Protein AF-A0A0C3JPT9-F1 (afdb_monomer_lite)

Foldseek 3Di:
DDDDDDDDDDDDDDDDDDDDDDDDDPPPDPDPDDDDLAPCLVCVVVDDPVVLVVLVVVLVVVVVDDPVPDDPSSVVSVCCNVPNCDDVNPDPQDPPNVVVVVVVVVVVVVVVVVVVVVVVVPDDDDDPCPDQVNLVVVLVVCLVVCPPQPPASVDDPDPDCHSNDDD

InterPro domains:
  IPR004203 Cytochrome c oxidase subunit IV family [PF02936] (39-164)
  IPR004203 Cytochrome c oxidase subunit IV family [PTHR10707] (8-160)
  IPR004203 Cytochrome c oxidase subunit IV family [cd00922] (25-158)
  IPR036639 Cytochrome c oxidase subunit IV superfamily [G3DSA:1.10.442.10] (37-163)
  IPR036639 Cytochrome c oxidase subunit IV superfamily [SSF81406] (44-163)

Organism: NCBI:txid870435

pLDDT: mean 86.48, std 14.89, range [42.31, 98.81]

Sequence (167 aa):
MQAIRLARSRVALRRLTTAAHAPVSPTAAPAQSVIPLSNMEAQWEQMSKSDQALVHRQLEELQKKDWKQLSIDEKKAAYYVAFGPHGPRAPVSPPGQGLKIFFATSGLIGVAAMTYFAIRSFAPPPPKTLNREWEEASNERAREAKLNPITGISSEGYSGKGFVTNK

Secondary structure (DSSP, 8-state):
-----PPPPPPP-PPPP-PPPP-----PPP---PPP-TTHHHHGGGS-HHHHHHHHHHHHHHHTS-TTSS-HHHHHHHHHHHHSS-GGG--SS-TTHHHHHHHHHHHHHHHHHHHHHHHHHTSPPPPTTSSHHHHHHHHHHHHHTT-STTTSTTSTT--S-TT----

Structure (mmCIF, N/CA/C/O backbone):
data_AF-A0A0C3JPT9-F1
#
_entry.id   AF-A0A0C3JPT9-F1
#
loop_
_atom_site.group_PDB
_atom_site.id
_atom_site.type_symbol
_atom_site.label_atom_id
_atom_site.label_alt_id
_atom_site.label_comp_id
_atom_site.label_asym_id
_atom_site.label_entity_id
_atom_site.label_seq_id
_atom_site.pdbx_PDB_ins_code
_atom_site.Cartn_x
_atom_site.Cartn_y
_atom_site.Cartn_z
_atom_site.occupancy
_atom_site.B_iso_or_equiv
_atom_site.auth_seq_id
_atom_site.auth_comp_id
_atom_site.auth_asym_id
_atom_site.auth_atom_id
_atom_site.pdbx_PDB_model_num
ATOM 1 N N . MET A 1 1 ? -41.397 -86.217 2.537 1.00 44.84 1 MET A N 1
ATOM 2 C CA . MET A 1 1 ? -42.108 -86.107 3.831 1.00 44.84 1 MET A CA 1
ATOM 3 C C . MET A 1 1 ? -41.325 -85.148 4.723 1.00 44.84 1 MET A C 1
ATOM 5 O O . MET A 1 1 ? -40.372 -85.570 5.359 1.00 44.84 1 MET A O 1
ATOM 9 N N . GLN A 1 2 ? -41.643 -83.852 4.706 1.00 42.31 2 GLN A N 1
ATOM 10 C CA . GLN A 1 2 ? -41.031 -82.860 5.601 1.00 42.31 2 GLN A CA 1
ATOM 11 C C . GLN A 1 2 ? -42.160 -82.080 6.280 1.00 42.31 2 GLN A C 1
ATOM 13 O O . GLN A 1 2 ? -43.018 -81.512 5.609 1.00 42.31 2 GLN A O 1
ATOM 18 N N . ALA A 1 3 ? -42.205 -82.155 7.609 1.00 47.78 3 ALA A N 1
ATOM 19 C CA . ALA A 1 3 ? -43.267 -81.601 8.437 1.00 47.78 3 ALA A CA 1
ATOM 20 C C . ALA A 1 3 ? -43.029 -80.108 8.715 1.00 47.78 3 ALA A C 1
ATOM 22 O O . ALA A 1 3 ? -41.955 -79.714 9.169 1.00 47.78 3 ALA A O 1
ATOM 23 N N . ILE A 1 4 ? -44.053 -79.288 8.482 1.00 54.19 4 ILE A N 1
ATOM 24 C CA . ILE A 1 4 ? -44.070 -77.856 8.797 1.00 54.19 4 ILE A CA 1
ATOM 25 C C . ILE A 1 4 ? -44.342 -77.697 10.301 1.00 54.19 4 ILE A C 1
ATOM 27 O O . ILE A 1 4 ? -45.427 -78.020 10.784 1.00 54.19 4 ILE A O 1
ATOM 31 N N . ARG A 1 5 ? -43.357 -77.199 11.060 1.00 56.97 5 ARG A N 1
ATOM 32 C CA . ARG A 1 5 ? -43.531 -76.772 12.460 1.00 56.97 5 ARG A CA 1
ATOM 33 C C . ARG A 1 5 ? -44.048 -75.329 12.494 1.00 56.97 5 ARG A C 1
ATOM 35 O O . ARG A 1 5 ? -43.323 -74.404 12.149 1.00 56.97 5 ARG A O 1
ATOM 42 N N . LEU A 1 6 ? -45.281 -75.140 12.964 1.00 56.03 6 LEU A N 1
ATOM 43 C CA . LEU A 1 6 ? -45.836 -73.836 13.341 1.00 56.03 6 LEU A CA 1
ATOM 44 C C . LEU A 1 6 ? -45.200 -73.349 14.652 1.00 56.03 6 LEU A C 1
ATOM 46 O O . LEU A 1 6 ? -45.370 -73.977 15.698 1.00 56.03 6 LEU A O 1
ATOM 50 N N . ALA A 1 7 ? -44.505 -72.212 14.618 1.00 57.12 7 ALA A N 1
ATOM 51 C CA . ALA A 1 7 ? -44.063 -71.506 15.817 1.00 57.12 7 ALA A CA 1
ATOM 52 C C . ALA A 1 7 ? -45.094 -70.425 16.192 1.00 57.12 7 ALA A C 1
ATOM 54 O O . ALA A 1 7 ? -45.335 -69.488 15.436 1.00 57.12 7 ALA A O 1
ATOM 55 N N . ARG A 1 8 ? -45.723 -70.565 17.366 1.00 59.50 8 ARG A N 1
ATOM 56 C CA . ARG A 1 8 ? -46.609 -69.554 17.969 1.00 59.50 8 ARG A CA 1
ATOM 57 C C . ARG A 1 8 ? -45.781 -68.378 18.502 1.00 59.50 8 ARG A C 1
ATOM 59 O O . ARG A 1 8 ? -44.951 -68.576 19.389 1.00 59.50 8 ARG A O 1
ATOM 66 N N . SER A 1 9 ? -46.064 -67.160 18.040 1.00 52.34 9 SER A N 1
ATOM 67 C CA . SER A 1 9 ? -45.547 -65.925 18.648 1.00 52.34 9 SER A CA 1
ATOM 68 C C . SER A 1 9 ? -46.128 -65.722 20.048 1.00 52.34 9 SER A C 1
ATOM 70 O O . SER A 1 9 ? -47.345 -65.709 20.231 1.00 52.34 9 SER A O 1
ATOM 72 N N . ARG A 1 10 ? -45.256 -65.542 21.046 1.00 61.47 10 ARG A N 1
ATOM 73 C CA . ARG A 1 10 ? -45.642 -65.101 22.393 1.00 61.47 10 ARG A CA 1
ATOM 74 C C . ARG A 1 10 ? -45.715 -63.574 22.409 1.00 61.47 10 ARG A C 1
ATOM 76 O O . ARG A 1 10 ? -44.724 -62.908 22.129 1.00 61.47 10 ARG A O 1
ATOM 83 N N . VAL A 1 11 ? -46.880 -63.029 22.745 1.00 60.12 11 VAL A N 1
ATOM 84 C CA . VAL A 1 11 ? -47.077 -61.590 22.965 1.00 60.12 11 VAL A CA 1
ATOM 85 C C . VAL A 1 11 ? -46.532 -61.227 24.348 1.00 60.12 11 VAL A C 1
ATOM 87 O O . VAL A 1 11 ? -46.952 -61.801 25.351 1.00 60.12 11 VAL A O 1
ATOM 90 N N . ALA A 1 12 ? -45.590 -60.287 24.404 1.00 64.12 12 ALA A N 1
ATOM 91 C CA . ALA A 1 12 ? -45.074 -59.733 25.651 1.00 64.12 12 ALA A CA 1
ATOM 92 C C . ALA A 1 12 ? -45.940 -58.540 26.092 1.00 64.12 12 ALA A C 1
ATOM 94 O O . ALA A 1 12 ? -46.020 -57.532 25.391 1.00 64.12 12 ALA A O 1
ATOM 95 N N . LEU A 1 13 ? -46.578 -58.641 27.261 1.00 60.09 13 LEU A N 1
ATOM 96 C CA . LEU A 1 13 ? -47.273 -57.523 27.904 1.00 60.09 13 LEU A CA 1
ATOM 97 C C . LEU A 1 13 ? -46.249 -56.528 28.476 1.00 60.09 13 LEU A C 1
ATOM 99 O O . LEU A 1 13 ? -45.504 -56.857 29.398 1.00 60.09 13 LEU A O 1
ATOM 103 N N . ARG A 1 14 ? -46.221 -55.299 27.947 1.00 59.91 14 ARG A N 1
ATOM 104 C CA . ARG A 1 14 ? -45.464 -54.176 28.526 1.00 59.91 14 ARG A CA 1
ATOM 105 C C . ARG A 1 14 ? -46.249 -53.582 29.701 1.00 59.91 14 ARG A C 1
ATOM 107 O O . ARG A 1 14 ? -47.354 -53.083 29.514 1.00 59.91 14 ARG A O 1
ATOM 114 N N . ARG A 1 15 ? -45.669 -53.616 30.904 1.00 59.72 15 ARG A N 1
ATOM 115 C CA . ARG A 1 15 ? -46.135 -52.848 32.072 1.00 59.72 15 ARG A CA 1
ATOM 116 C C . ARG A 1 15 ? -45.705 -51.387 31.919 1.00 59.72 15 ARG A C 1
ATOM 118 O O . ARG A 1 15 ? -44.522 -51.122 31.731 1.00 59.72 15 ARG A O 1
ATOM 125 N N . LEU A 1 16 ? -46.654 -50.460 32.026 1.00 59.06 16 LEU A N 1
ATOM 126 C CA . LEU A 1 16 ? -46.392 -49.027 32.161 1.00 59.06 16 LEU A CA 1
ATOM 127 C C . LEU A 1 16 ? -46.142 -48.703 33.638 1.00 59.06 16 LEU A C 1
ATOM 129 O O . LEU A 1 16 ? -47.021 -48.895 34.473 1.00 59.06 16 LEU A O 1
ATOM 133 N N . THR A 1 17 ? -44.945 -48.219 33.957 1.00 61.84 17 THR A N 1
ATOM 134 C CA . THR A 1 17 ? -44.611 -47.626 35.256 1.00 61.84 17 THR A CA 1
ATOM 135 C C . THR A 1 17 ? -44.704 -46.107 35.144 1.00 61.84 17 THR A C 1
ATOM 137 O O . THR A 1 17 ? -43.945 -45.495 34.396 1.00 61.84 17 THR A O 1
ATOM 140 N N . THR A 1 18 ? -45.623 -45.490 35.882 1.00 59.59 18 THR A N 1
ATOM 141 C CA . THR A 1 18 ? -45.688 -44.036 36.074 1.00 59.59 18 THR A CA 1
ATOM 142 C C . THR A 1 18 ? -44.558 -43.594 37.005 1.00 59.59 18 THR A C 1
ATOM 144 O O . THR A 1 18 ? -44.582 -43.906 38.194 1.00 59.59 18 THR A O 1
ATOM 147 N N . ALA A 1 19 ? -43.558 -42.892 36.469 1.00 57.62 19 ALA A N 1
ATOM 148 C CA . ALA A 1 19 ? -42.503 -42.261 37.259 1.00 57.62 19 ALA A CA 1
ATOM 149 C C . ALA A 1 19 ? -43.022 -40.946 37.868 1.00 57.62 19 ALA A C 1
ATOM 151 O O . ALA A 1 19 ? -43.455 -40.045 37.147 1.00 57.62 19 ALA A O 1
ATOM 152 N N . ALA A 1 20 ? -42.992 -40.841 39.197 1.00 60.44 20 ALA A N 1
ATOM 153 C CA . ALA A 1 20 ? -43.289 -39.606 39.915 1.00 60.44 20 ALA A CA 1
ATOM 154 C C . ALA A 1 20 ? -42.187 -38.564 39.646 1.00 60.44 20 ALA A C 1
ATOM 156 O O . ALA A 1 20 ? -41.000 -38.867 39.769 1.00 60.44 20 ALA A O 1
ATOM 157 N N . HIS A 1 21 ? -42.577 -37.343 39.270 1.00 58.84 21 HIS A N 1
ATOM 158 C CA . HIS A 1 21 ? -41.655 -36.216 39.116 1.00 58.84 21 HIS A CA 1
ATOM 159 C C . HIS A 1 21 ? -41.172 -35.754 40.496 1.00 58.84 21 HIS A C 1
ATOM 161 O O . HIS A 1 21 ? -41.976 -35.350 41.335 1.00 58.84 21 HIS A O 1
ATOM 167 N N . ALA A 1 22 ? -39.860 -35.804 40.725 1.00 63.09 22 ALA A N 1
ATOM 168 C CA . ALA A 1 22 ? -39.238 -35.171 41.882 1.00 63.09 22 ALA A CA 1
ATOM 169 C C . ALA A 1 22 ? -39.299 -33.635 41.734 1.00 63.09 22 ALA A C 1
ATOM 171 O O . ALA A 1 22 ? -39.103 -33.133 40.622 1.00 63.09 22 ALA A O 1
ATOM 172 N N . PRO A 1 23 ? -39.553 -32.873 42.813 1.00 57.62 23 PRO A N 1
ATOM 173 C CA . PRO A 1 23 ? -39.514 -31.419 42.760 1.00 57.62 23 PRO A CA 1
ATOM 174 C C . PRO A 1 23 ? -38.078 -30.958 42.481 1.00 57.62 23 PRO A C 1
ATOM 176 O O . PRO A 1 23 ? -37.167 -31.183 43.275 1.00 57.62 23 PRO A O 1
ATOM 179 N N . VAL A 1 24 ? -37.877 -30.320 41.330 1.00 60.84 24 VAL A N 1
ATOM 180 C CA . VAL A 1 24 ? -36.640 -29.608 41.008 1.00 60.84 24 VAL A CA 1
ATOM 181 C C . VAL A 1 24 ? -36.569 -28.345 41.863 1.00 60.84 24 VAL A C 1
ATOM 183 O O . VAL A 1 24 ? -37.368 -27.424 41.701 1.00 60.84 24 VAL A O 1
ATOM 186 N N . SER A 1 25 ? -35.622 -28.302 42.800 1.00 59.84 25 SER A N 1
ATOM 187 C CA . SER A 1 25 ? -35.277 -27.075 43.520 1.00 59.84 25 SER A CA 1
ATOM 188 C C . SER A 1 25 ? -34.882 -25.987 42.513 1.00 59.84 25 SER A C 1
ATOM 190 O O . SER A 1 25 ? -34.079 -26.277 41.620 1.00 59.84 25 SER A O 1
ATOM 192 N N . PRO A 1 26 ? -35.382 -24.740 42.627 1.00 58.47 26 PRO A N 1
ATOM 193 C CA . PRO A 1 26 ? -34.906 -23.652 41.788 1.00 58.47 26 PRO A CA 1
ATOM 194 C C . PRO A 1 26 ? -33.432 -23.425 42.116 1.00 58.47 26 PRO A C 1
ATOM 196 O O . PRO A 1 26 ? -33.081 -22.971 43.205 1.00 58.47 26 PRO A O 1
ATOM 199 N N . THR A 1 27 ? -32.548 -23.790 41.192 1.00 53.12 27 THR A N 1
ATOM 200 C CA . THR A 1 27 ? -31.144 -23.403 41.277 1.00 53.12 27 THR A CA 1
ATOM 201 C C . THR A 1 27 ? -31.125 -21.881 41.201 1.00 53.12 27 THR A C 1
ATOM 203 O O . THR A 1 27 ? -31.520 -21.311 40.183 1.00 53.12 27 THR A O 1
ATOM 206 N N . ALA A 1 28 ? -30.758 -21.218 42.299 1.00 56.94 28 ALA A N 1
ATOM 207 C CA . ALA A 1 28 ? -30.571 -19.776 42.312 1.00 56.94 28 ALA A CA 1
ATOM 208 C C . ALA A 1 28 ? -29.620 -19.418 41.164 1.00 56.94 28 ALA A C 1
ATOM 210 O O . ALA A 1 28 ? -28.516 -19.963 41.083 1.00 56.94 28 ALA A O 1
ATOM 211 N N . ALA A 1 29 ? -30.075 -18.563 40.245 1.00 56.38 29 ALA A N 1
ATOM 212 C CA . ALA A 1 29 ? -29.221 -18.062 39.181 1.00 56.38 29 ALA A CA 1
ATOM 213 C C . ALA A 1 29 ? -27.959 -17.466 39.827 1.00 56.38 29 ALA A C 1
ATOM 215 O O . ALA A 1 29 ? -28.091 -16.744 40.824 1.00 56.38 29 ALA A O 1
ATOM 216 N N . PRO A 1 30 ? -26.750 -17.765 39.317 1.00 55.09 30 PRO A N 1
ATOM 217 C CA . PRO A 1 30 ? -25.547 -17.131 39.833 1.00 55.09 30 PRO A CA 1
ATOM 218 C C . PRO A 1 30 ? -25.752 -15.617 39.756 1.00 55.09 30 PRO A C 1
ATOM 220 O O . PRO A 1 30 ? -26.221 -15.107 38.735 1.00 55.09 30 PRO A O 1
ATOM 223 N N . ALA A 1 31 ? -25.467 -14.915 40.856 1.00 57.28 31 ALA A N 1
ATOM 224 C CA . ALA A 1 31 ? -25.537 -13.462 40.906 1.00 57.28 31 ALA A CA 1
ATOM 225 C C . ALA A 1 31 ? -24.749 -12.912 39.710 1.00 57.28 31 ALA A C 1
ATOM 227 O O . ALA A 1 31 ? -23.553 -13.178 39.592 1.00 57.28 31 ALA A O 1
ATOM 228 N N . GLN A 1 32 ? -25.435 -12.231 38.785 1.00 58.53 32 GLN A N 1
ATOM 229 C CA . GLN A 1 32 ? -24.797 -11.671 37.598 1.00 58.53 32 GLN A CA 1
ATOM 230 C C . GLN A 1 32 ? -23.722 -10.702 38.083 1.00 58.53 32 GLN A C 1
ATOM 232 O O . GLN A 1 32 ? -24.031 -9.693 38.717 1.00 58.53 32 GLN A O 1
ATOM 237 N N . SER A 1 33 ? -22.456 -11.049 37.857 1.00 66.44 33 SER A N 1
ATOM 238 C CA . SER A 1 33 ? -21.341 -10.186 38.220 1.00 66.44 33 SER A CA 1
ATOM 239 C C . SER A 1 33 ? -21.459 -8.915 37.391 1.00 66.44 33 SER A C 1
ATOM 241 O O . SER A 1 33 ? -21.352 -8.967 36.167 1.00 66.44 33 SER A O 1
ATOM 243 N N . VAL A 1 34 ? -21.732 -7.795 38.059 1.00 79.56 34 VAL A N 1
ATOM 244 C CA . VAL A 1 34 ? -21.824 -6.471 37.438 1.00 79.56 34 VAL A CA 1
ATOM 245 C C . VAL A 1 34 ? -20.510 -6.196 36.714 1.00 79.56 34 VAL A C 1
ATOM 247 O O . VAL A 1 34 ? -19.448 -6.188 37.339 1.00 79.56 34 VAL A O 1
ATOM 250 N N . ILE A 1 35 ? -20.578 -6.000 35.397 1.00 86.06 35 ILE A N 1
ATOM 251 C CA . ILE A 1 35 ? -19.393 -5.705 34.594 1.00 86.06 35 ILE A CA 1
ATOM 252 C C . ILE A 1 35 ? -19.080 -4.217 34.787 1.00 86.06 35 ILE A C 1
ATOM 254 O O . ILE A 1 35 ? -19.988 -3.382 34.674 1.00 86.06 35 ILE A O 1
ATOM 258 N N . PRO A 1 36 ? -17.828 -3.854 35.115 1.00 88.94 36 PRO A N 1
ATOM 259 C CA . PRO A 1 36 ? -17.450 -2.455 35.239 1.00 88.94 36 PRO A CA 1
ATOM 260 C C . PRO A 1 36 ? -17.621 -1.751 33.888 1.00 88.94 36 PRO A C 1
ATOM 262 O O . PRO A 1 36 ? -17.098 -2.205 32.879 1.00 88.94 36 PRO A O 1
ATOM 265 N N . LEU A 1 37 ? -18.350 -0.631 33.878 1.00 89.81 37 LEU A N 1
ATOM 266 C CA . LEU A 1 37 ? -18.630 0.154 32.666 1.00 89.81 37 LEU A CA 1
ATOM 267 C C . LEU A 1 37 ? -17.560 1.221 32.378 1.00 89.81 37 LEU A C 1
ATOM 269 O O . LEU A 1 37 ? -17.739 2.080 31.514 1.00 89.81 37 LEU A O 1
ATOM 273 N N . SER A 1 38 ? -16.441 1.188 33.101 1.00 90.75 38 SER A N 1
ATOM 274 C CA . SER A 1 38 ? -15.307 2.067 32.847 1.00 90.75 38 SER A CA 1
ATOM 275 C C . SER A 1 38 ? -14.524 1.577 31.628 1.00 90.75 38 SER A C 1
ATOM 277 O O . SER A 1 38 ? -14.216 0.397 31.497 1.00 90.75 38 SER A O 1
ATOM 279 N N . ASN A 1 39 ? -14.171 2.498 30.728 1.00 90.62 39 ASN A N 1
ATOM 280 C CA . ASN A 1 39 ? -13.365 2.199 29.538 1.00 90.62 39 ASN A CA 1
ATOM 281 C C . ASN A 1 39 ? -13.960 1.117 28.602 1.00 90.62 39 ASN A C 1
ATOM 283 O O . ASN A 1 39 ? -13.226 0.352 27.969 1.00 90.62 39 ASN A O 1
ATOM 287 N N . MET A 1 40 ? -15.292 1.073 28.484 1.00 92.62 40 MET A N 1
ATOM 288 C CA . MET A 1 40 ? -15.995 0.101 27.635 1.00 92.62 40 MET A CA 1
ATOM 289 C C . MET A 1 40 ? -15.526 0.096 26.179 1.00 92.62 40 MET A C 1
ATOM 291 O O . MET A 1 40 ? -15.548 -0.953 25.548 1.00 92.62 40 MET A O 1
ATOM 295 N N . GLU A 1 41 ? -15.067 1.231 25.651 1.00 90.50 41 GLU A N 1
ATOM 296 C CA . GLU A 1 41 ? -14.612 1.348 24.260 1.00 90.50 41 GLU A CA 1
ATOM 297 C C . GLU A 1 41 ? -13.434 0.415 23.945 1.00 90.50 41 GLU A C 1
ATOM 299 O O . GLU A 1 41 ? -13.383 -0.179 22.873 1.00 90.50 41 GLU A O 1
ATOM 304 N N . ALA A 1 42 ? -12.508 0.248 24.894 1.00 89.75 42 ALA A N 1
ATOM 305 C CA . ALA A 1 42 ? -11.351 -0.628 24.729 1.00 89.75 42 ALA A CA 1
ATOM 306 C C . ALA A 1 42 ? -11.686 -2.099 25.015 1.00 89.75 42 ALA A C 1
ATOM 308 O O . ALA A 1 42 ? -11.112 -3.004 24.411 1.00 89.75 42 ALA A O 1
ATOM 309 N N . GLN A 1 43 ? -12.598 -2.345 25.958 1.00 93.00 43 GLN A N 1
ATOM 310 C CA . GLN A 1 43 ? -12.944 -3.697 26.396 1.00 93.00 43 GLN A CA 1
ATOM 311 C C . GLN A 1 43 ? -13.913 -4.386 25.434 1.00 93.00 43 GLN A C 1
ATOM 313 O O . GLN A 1 43 ? -13.803 -5.590 25.220 1.00 93.00 43 GLN A O 1
ATOM 318 N N . TRP A 1 44 ? -14.830 -3.635 24.816 1.00 92.00 44 TRP A N 1
ATOM 319 C CA . TRP A 1 44 ? -15.930 -4.171 24.012 1.00 92.00 44 TRP A CA 1
ATOM 320 C C . TRP A 1 44 ? -15.486 -5.149 22.924 1.00 92.00 44 TRP A C 1
ATOM 322 O O . TRP A 1 44 ? -16.113 -6.194 22.749 1.00 92.00 44 TRP A O 1
ATOM 332 N N . GLU A 1 45 ? -14.397 -4.838 22.214 1.00 88.50 45 GLU A N 1
ATOM 333 C CA . GLU A 1 45 ? -13.867 -5.683 21.137 1.00 88.50 45 GLU A CA 1
ATOM 334 C C . GLU A 1 45 ? -13.302 -7.019 21.641 1.00 88.50 45 GLU A C 1
ATOM 336 O O . GLU A 1 45 ? -13.321 -8.008 20.911 1.00 88.50 45 GLU A O 1
ATOM 341 N N . GLN A 1 46 ? -12.822 -7.060 22.886 1.00 91.00 46 GLN A N 1
ATOM 342 C CA . GLN A 1 46 ? -12.214 -8.244 23.503 1.00 91.00 46 GLN A CA 1
ATOM 343 C C . GLN A 1 46 ? -13.228 -9.092 24.284 1.00 91.00 46 GLN A C 1
ATOM 345 O O . GLN A 1 46 ? -12.922 -10.217 24.678 1.00 91.00 46 GLN A O 1
ATOM 350 N N . MET A 1 47 ? -14.434 -8.569 24.517 1.00 91.62 47 MET A N 1
ATOM 351 C CA . MET A 1 47 ? -15.475 -9.250 25.281 1.00 91.62 47 MET A CA 1
ATOM 352 C C . MET A 1 47 ? -16.138 -10.379 24.496 1.00 91.62 47 MET A C 1
ATOM 354 O O . MET A 1 47 ? -16.369 -10.295 23.286 1.00 91.62 47 MET A O 1
ATOM 358 N N . SER A 1 48 ? -16.525 -11.430 25.218 1.00 95.06 48 SER A N 1
ATOM 359 C CA . SER A 1 48 ? -17.330 -12.504 24.648 1.00 95.06 48 SER A CA 1
ATOM 360 C C . SER A 1 48 ? -18.745 -12.011 24.314 1.00 95.06 48 SER A C 1
ATOM 362 O O . SER A 1 48 ? -19.247 -11.036 24.877 1.00 95.06 48 SER A O 1
ATOM 364 N N . LYS A 1 49 ? -19.442 -12.711 23.410 1.00 92.69 49 LYS A N 1
ATOM 365 C CA . LYS A 1 49 ? -20.830 -12.366 23.056 1.00 92.69 49 LYS A CA 1
ATOM 366 C C . LYS A 1 49 ? -21.795 -12.476 24.237 1.00 92.69 49 LYS A C 1
ATOM 368 O O . LYS A 1 49 ? -22.753 -11.708 24.297 1.00 92.69 49 LYS A O 1
ATOM 373 N N . SER A 1 50 ? -21.538 -13.384 25.179 1.00 93.31 50 SER A N 1
ATOM 374 C CA . SER A 1 50 ? -22.307 -13.466 26.423 1.00 93.31 50 SER A CA 1
ATOM 375 C C . SER A 1 50 ? -22.085 -12.242 27.305 1.00 93.31 50 SER A C 1
ATOM 377 O O . SER A 1 50 ? -23.060 -11.685 27.802 1.00 93.31 50 SER A O 1
ATOM 379 N N . ASP A 1 51 ? -20.843 -11.773 27.442 1.00 93.69 51 ASP A N 1
ATOM 380 C CA . ASP A 1 51 ? -20.540 -10.606 28.278 1.00 93.69 51 ASP A CA 1
ATOM 381 C C . ASP A 1 51 ? -21.098 -9.323 27.657 1.00 93.69 51 ASP A C 1
ATOM 383 O O . ASP A 1 51 ? -21.677 -8.498 28.361 1.00 93.69 51 ASP A O 1
ATOM 387 N N . GLN A 1 52 ? -21.019 -9.184 26.328 1.00 94.44 52 GLN A N 1
ATOM 388 C CA . GLN A 1 52 ? -21.674 -8.090 25.602 1.00 94.44 52 GLN A CA 1
ATOM 389 C C . GLN A 1 52 ? -23.186 -8.073 25.883 1.00 94.44 52 GLN A C 1
ATOM 391 O O . GLN A 1 52 ? -23.750 -7.014 26.156 1.00 94.44 52 GLN A O 1
ATOM 396 N N . ALA A 1 53 ? -23.847 -9.238 25.888 1.00 93.94 53 ALA A N 1
ATOM 397 C CA . ALA A 1 53 ? -25.272 -9.339 26.211 1.00 93.94 53 ALA A CA 1
ATOM 398 C C . ALA A 1 53 ? -25.585 -8.972 27.674 1.00 93.94 53 ALA A C 1
ATOM 400 O O . ALA A 1 53 ? -26.627 -8.374 27.945 1.00 93.94 53 ALA A O 1
ATOM 401 N N . LEU A 1 54 ? -24.695 -9.297 28.617 1.00 94.12 54 LEU A N 1
ATOM 402 C CA . LEU A 1 54 ? -24.830 -8.878 30.015 1.00 94.12 54 LEU A CA 1
ATOM 403 C C . LEU A 1 54 ? -24.694 -7.359 30.164 1.00 94.12 54 LEU A C 1
ATOM 405 O O . LEU A 1 54 ? -25.531 -6.747 30.823 1.00 94.12 54 LEU A O 1
ATOM 409 N N . VAL A 1 55 ? -23.714 -6.740 29.497 1.00 94.25 55 VAL A N 1
ATOM 410 C CA . VAL A 1 55 ? -23.561 -5.274 29.472 1.00 94.25 55 VAL A CA 1
ATOM 411 C C . VAL A 1 55 ? -24.790 -4.601 28.871 1.00 94.25 55 VAL A C 1
ATOM 413 O O . VAL A 1 55 ? -25.264 -3.614 29.426 1.00 94.25 55 VAL A O 1
ATOM 416 N N . HIS A 1 56 ? -25.349 -5.146 27.785 1.00 94.19 56 HIS A N 1
ATOM 417 C CA . HIS A 1 56 ? -26.596 -4.640 27.206 1.00 94.19 56 HIS A CA 1
ATOM 418 C C . HIS A 1 56 ? -27.729 -4.617 28.237 1.00 94.19 56 HIS A C 1
ATOM 420 O O . HIS A 1 56 ? -28.325 -3.567 28.457 1.00 94.19 56 HIS A O 1
ATOM 426 N N . ARG A 1 57 ? -27.969 -5.737 28.931 1.00 94.69 57 ARG A N 1
ATOM 427 C CA . ARG A 1 57 ? -29.001 -5.820 29.979 1.00 94.69 57 ARG A CA 1
ATOM 428 C C . ARG A 1 57 ? -28.730 -4.851 31.132 1.00 94.69 57 ARG A C 1
ATOM 430 O O . ARG A 1 57 ? -29.644 -4.184 31.605 1.00 94.69 57 ARG A O 1
ATOM 437 N N . GLN A 1 58 ? -27.477 -4.742 31.573 1.00 94.44 58 GLN A N 1
ATOM 438 C CA . GLN A 1 58 ? -27.078 -3.819 32.637 1.00 94.44 58 GLN A CA 1
ATOM 439 C C . GLN A 1 58 ? -27.333 -2.356 32.244 1.00 94.44 58 GLN A C 1
ATOM 441 O O . GLN A 1 58 ? -27.894 -1.598 33.034 1.00 94.44 58 GLN A O 1
ATOM 446 N N . LEU A 1 59 ? -26.959 -1.960 31.024 1.00 94.81 59 LEU A N 1
ATOM 447 C CA . LEU A 1 59 ? -27.194 -0.612 30.504 1.00 94.81 59 LEU A CA 1
ATOM 448 C C . LEU A 1 59 ? -28.687 -0.322 30.323 1.00 94.81 59 LEU A C 1
ATOM 450 O O . LEU A 1 59 ? -29.116 0.783 30.640 1.00 94.81 59 LEU A O 1
ATOM 454 N N . GLU A 1 60 ? -29.485 -1.296 29.880 1.00 94.69 60 GLU A N 1
ATOM 455 C CA . GLU A 1 60 ? -30.944 -1.161 29.785 1.00 94.69 60 GLU A CA 1
ATOM 456 C C . GLU A 1 60 ? -31.577 -0.863 31.151 1.00 94.69 60 GLU A C 1
ATOM 458 O O . GLU A 1 60 ? -32.391 0.053 31.264 1.00 94.69 60 GLU A O 1
ATOM 463 N N . GLU A 1 61 ? -31.179 -1.574 32.211 1.00 94.56 61 GLU A N 1
ATOM 464 C CA . GLU A 1 61 ? -31.685 -1.304 33.565 1.00 94.56 61 GLU A CA 1
ATOM 465 C C . GLU A 1 61 ? -31.228 0.056 34.114 1.00 94.56 61 GLU A C 1
ATOM 467 O O . GLU A 1 61 ? -31.968 0.719 34.845 1.00 94.56 61 GLU A O 1
ATOM 472 N N . LEU A 1 62 ? -30.025 0.507 33.754 1.00 93.50 62 LEU A N 1
ATOM 473 C CA . LEU A 1 62 ? -29.521 1.829 34.128 1.00 93.50 62 LEU A CA 1
ATOM 474 C C . LEU A 1 62 ? -30.250 2.959 33.387 1.00 93.50 62 LEU A C 1
ATOM 476 O O . LEU A 1 62 ? -30.571 3.981 33.992 1.00 93.50 62 LEU A O 1
ATOM 480 N N . GLN A 1 63 ? -30.573 2.768 32.107 1.00 94.19 63 GLN A N 1
ATOM 481 C CA . GLN A 1 63 ? -31.253 3.764 31.272 1.00 94.19 63 GLN A CA 1
ATOM 482 C C . GLN A 1 63 ? -32.722 3.992 31.650 1.00 94.19 63 GLN A C 1
ATOM 484 O O . GLN A 1 63 ? -33.270 5.042 31.312 1.00 94.19 63 GLN A O 1
ATOM 489 N N . LYS A 1 64 ? -33.351 3.053 32.371 1.00 95.88 64 LYS A N 1
ATOM 490 C CA . LYS A 1 64 ? -34.699 3.223 32.948 1.00 95.88 64 LYS A CA 1
ATOM 491 C C . LYS A 1 64 ? -34.738 4.216 34.118 1.00 95.88 64 LYS A C 1
ATOM 493 O O . LYS A 1 64 ? -35.815 4.687 34.474 1.00 95.88 64 LYS A O 1
ATOM 498 N N . LYS A 1 65 ? -33.595 4.493 34.755 1.00 92.81 65 LYS A N 1
ATOM 499 C CA . LYS A 1 65 ? -33.478 5.405 35.908 1.00 92.81 65 LYS A CA 1
ATOM 500 C C . LYS A 1 65 ? -33.339 6.863 35.450 1.00 92.81 65 LYS A C 1
ATOM 502 O O . LYS A 1 65 ? -33.265 7.141 34.259 1.00 92.81 65 LYS A O 1
ATOM 507 N N . ASP A 1 66 ? -33.284 7.809 36.391 1.00 95.88 66 ASP A N 1
ATOM 508 C CA . ASP A 1 66 ? -33.026 9.223 36.078 1.00 95.88 66 ASP A CA 1
ATOM 509 C C . ASP A 1 66 ? -31.613 9.418 35.498 1.00 95.88 66 ASP A C 1
ATOM 511 O O . ASP A 1 66 ? -30.600 9.094 36.122 1.00 95.88 66 ASP A O 1
ATOM 515 N N . TRP A 1 67 ? -31.532 10.009 34.306 1.00 92.44 67 TRP A N 1
ATOM 516 C CA . TRP A 1 67 ? -30.282 10.206 33.571 1.00 92.44 67 TRP A CA 1
ATOM 517 C C . TRP A 1 67 ? -29.336 11.225 34.209 1.00 92.44 67 TRP A C 1
ATOM 519 O O . TRP A 1 67 ? -28.145 11.272 33.872 1.00 92.44 67 TRP A O 1
ATOM 529 N N . LYS A 1 68 ? -29.827 12.043 35.146 1.00 94.81 68 LYS A N 1
ATOM 530 C CA . LYS A 1 68 ? -28.966 12.919 35.950 1.00 94.81 68 LYS A CA 1
ATOM 531 C C . LYS A 1 68 ? -28.104 12.140 36.944 1.00 94.81 68 LYS A C 1
ATOM 533 O O . LYS A 1 68 ? -27.060 12.647 37.337 1.00 94.81 68 LYS A O 1
ATOM 538 N N . GLN A 1 69 ? -28.510 10.921 37.301 1.00 93.62 69 GLN A N 1
ATOM 539 C CA . GLN A 1 69 ? -27.802 10.066 38.258 1.00 93.62 69 GLN A CA 1
ATOM 540 C C . GLN A 1 69 ? -26.775 9.141 37.590 1.00 93.62 69 GLN A C 1
ATOM 542 O O . GLN A 1 69 ? -25.916 8.597 38.276 1.00 93.62 69 GLN A O 1
ATOM 547 N N . LEU A 1 70 ? -26.837 8.986 36.263 1.00 92.12 70 LEU A N 1
ATOM 548 C CA . LEU A 1 70 ? -25.849 8.233 35.493 1.00 92.12 70 LEU A CA 1
ATOM 549 C C . LEU A 1 70 ? -24.496 8.954 35.498 1.00 92.12 70 LEU A C 1
ATOM 551 O O . LEU A 1 70 ? -24.396 10.133 35.127 1.00 92.12 70 LEU A O 1
ATOM 555 N N . SER A 1 71 ? -23.454 8.210 35.850 1.00 94.25 71 SER A N 1
ATOM 556 C CA . SER A 1 71 ? -22.062 8.632 35.740 1.00 94.25 71 SER A CA 1
ATOM 557 C C . SER A 1 71 ? -21.672 8.911 34.284 1.00 94.25 71 SER A C 1
ATOM 559 O O . SER A 1 71 ? -22.323 8.482 33.326 1.00 94.25 71 SER A O 1
ATOM 561 N N . ILE A 1 72 ? -20.584 9.660 34.098 1.00 94.19 72 ILE A N 1
ATOM 562 C CA . ILE A 1 72 ? -20.080 9.976 32.757 1.00 94.19 72 ILE A CA 1
ATOM 563 C C . ILE A 1 72 ? -19.636 8.717 32.001 1.00 94.19 72 ILE A C 1
ATOM 565 O O . ILE A 1 72 ? -19.847 8.626 30.793 1.00 94.19 72 ILE A O 1
ATOM 569 N N . ASP A 1 73 ? -19.081 7.736 32.710 1.00 94.19 73 ASP A N 1
ATOM 570 C CA . ASP A 1 73 ? -18.604 6.487 32.121 1.00 94.19 73 ASP A CA 1
ATOM 571 C C . ASP A 1 73 ? -19.771 5.615 31.660 1.00 94.19 73 ASP A C 1
ATOM 573 O O . ASP A 1 73 ? -19.742 5.112 30.542 1.00 94.19 73 ASP A O 1
ATOM 577 N N . GLU A 1 74 ? -20.854 5.530 32.440 1.00 94.19 74 GLU A N 1
ATOM 578 C CA . GLU A 1 74 ? -22.085 4.839 32.028 1.00 94.19 74 GLU A CA 1
ATOM 579 C C . GLU A 1 74 ? -22.703 5.471 30.778 1.00 94.19 74 GLU A C 1
ATOM 581 O O . GLU A 1 74 ? -23.168 4.765 29.883 1.00 94.19 74 GLU A O 1
ATOM 586 N N . LYS A 1 75 ? -22.671 6.805 30.676 1.00 95.31 75 LYS A N 1
ATOM 587 C CA . LYS A 1 75 ? -23.148 7.523 29.485 1.00 95.31 75 LYS A CA 1
ATOM 588 C C . LYS A 1 75 ? -22.278 7.234 28.264 1.00 95.31 75 LYS A C 1
ATOM 590 O O . LYS A 1 75 ? -22.814 6.962 27.191 1.00 95.31 75 LYS A O 1
ATOM 595 N N . LYS A 1 76 ? -20.951 7.263 28.417 1.00 95.62 76 LYS A N 1
ATOM 596 C CA . LYS A 1 76 ? -20.007 6.918 27.341 1.00 95.62 76 LYS A CA 1
ATOM 597 C C . LYS A 1 76 ? -20.158 5.463 26.909 1.00 95.62 76 LYS A C 1
ATOM 599 O O . LYS A 1 76 ? -20.240 5.197 25.717 1.00 95.62 76 LYS A O 1
ATOM 604 N N . ALA A 1 77 ? -20.280 4.543 27.863 1.00 95.69 77 ALA A N 1
ATOM 605 C CA . ALA A 1 77 ? -20.542 3.133 27.612 1.00 95.69 77 ALA A CA 1
ATOM 606 C C . ALA A 1 77 ? -21.849 2.934 26.838 1.00 95.69 77 ALA A C 1
ATOM 608 O O . ALA A 1 77 ? -21.845 2.276 25.803 1.00 95.69 77 ALA A O 1
ATOM 609 N N . ALA A 1 78 ? -22.947 3.556 27.279 1.00 95.62 78 ALA A N 1
ATOM 610 C CA . ALA A 1 78 ? -24.225 3.513 26.573 1.00 95.62 78 ALA A CA 1
ATOM 611 C C . ALA A 1 78 ? -24.102 4.026 25.132 1.00 95.62 78 ALA A C 1
ATOM 613 O O . ALA A 1 78 ? -24.575 3.373 24.201 1.00 95.62 78 ALA A O 1
ATOM 614 N N . TYR A 1 79 ? -23.426 5.161 24.940 1.00 95.81 79 TYR A N 1
ATOM 615 C CA . TYR A 1 79 ? -23.203 5.732 23.616 1.00 95.81 79 TYR A CA 1
ATOM 616 C C . TYR A 1 79 ? -22.341 4.825 22.733 1.00 95.81 79 TYR A C 1
ATOM 618 O O . TYR A 1 79 ? -22.702 4.571 21.589 1.00 95.81 79 TYR A O 1
ATOM 626 N N . TYR A 1 80 ? -21.235 4.288 23.246 1.00 95.81 80 TYR A N 1
ATOM 627 C CA . TYR A 1 80 ? -20.351 3.406 22.489 1.00 95.81 80 TYR A CA 1
ATOM 628 C C . TYR A 1 80 ? -21.025 2.067 22.154 1.00 95.81 80 TYR A C 1
ATOM 630 O O . TYR A 1 80 ? -20.942 1.598 21.023 1.00 95.81 80 TYR A O 1
ATOM 638 N N . VAL A 1 81 ? -21.761 1.456 23.083 1.00 95.25 81 VAL A N 1
ATOM 639 C CA . VAL A 1 81 ? -22.510 0.218 22.815 1.00 95.25 81 VAL A CA 1
ATOM 640 C C . VAL A 1 81 ? -23.594 0.456 21.759 1.00 95.25 81 VAL A C 1
ATOM 642 O O . VAL A 1 81 ? -23.747 -0.350 20.843 1.00 95.25 81 VAL A O 1
ATOM 645 N N . ALA A 1 82 ? -24.296 1.589 21.812 1.00 94.38 82 ALA A N 1
ATOM 646 C CA . ALA A 1 82 ? -25.338 1.912 20.843 1.00 94.38 82 ALA A CA 1
ATOM 647 C C . ALA A 1 82 ? -24.796 2.395 19.488 1.00 94.38 82 ALA A C 1
ATOM 649 O O . ALA A 1 82 ? -25.375 2.049 18.464 1.00 94.38 82 ALA A O 1
ATOM 650 N N . PHE A 1 83 ? -23.698 3.160 19.451 1.00 95.44 83 PHE A N 1
ATOM 651 C CA . PHE A 1 83 ? -23.241 3.930 18.278 1.00 95.44 83 PHE A CA 1
ATOM 652 C C . PHE A 1 83 ? -21.736 3.816 17.954 1.00 95.44 83 PHE A C 1
ATOM 654 O O . PHE A 1 83 ? -21.273 4.405 16.977 1.00 95.44 83 PHE A O 1
ATOM 661 N N . GLY A 1 84 ? -20.979 2.995 18.679 1.00 94.38 84 GLY A N 1
ATOM 662 C CA . GLY A 1 84 ? -19.555 2.739 18.433 1.00 94.38 84 GLY A CA 1
ATOM 663 C C . GLY A 1 84 ? -19.271 1.929 17.157 1.00 94.38 84 GLY A C 1
ATOM 664 O O . GLY A 1 84 ? -20.176 1.283 16.623 1.00 94.38 84 GLY A O 1
ATOM 665 N N . PRO A 1 85 ? -18.029 1.948 16.644 1.00 93.50 85 PRO A N 1
ATOM 666 C CA . PRO A 1 85 ? -17.632 1.346 15.366 1.00 93.50 85 PRO A CA 1
ATOM 667 C C . PRO A 1 85 ? -17.489 -0.186 15.447 1.00 93.50 85 PRO A C 1
ATOM 669 O O . PRO A 1 85 ? -16.433 -0.751 15.182 1.00 93.50 85 PRO A O 1
ATOM 672 N N . HIS A 1 86 ? -18.563 -0.875 15.824 1.00 92.69 86 HIS A N 1
ATOM 673 C CA . HIS A 1 86 ? -18.616 -2.327 15.984 1.00 92.69 86 HIS A CA 1
ATOM 674 C C . HIS A 1 86 ? -19.832 -2.924 15.265 1.00 92.69 86 HIS A C 1
ATOM 676 O O . HIS A 1 86 ? -20.709 -2.212 14.763 1.00 92.69 86 HIS A O 1
ATOM 682 N N . GLY A 1 87 ? -19.867 -4.257 15.172 1.00 89.75 87 GLY A N 1
ATOM 683 C CA . GLY A 1 87 ? -20.956 -4.978 14.514 1.00 89.75 87 GLY A CA 1
ATOM 684 C C . GLY A 1 87 ? -21.150 -4.508 13.062 1.00 89.75 87 GLY A C 1
ATOM 685 O O . GLY A 1 87 ? -20.174 -4.468 12.314 1.00 89.75 87 GLY A O 1
ATOM 686 N N . PRO A 1 88 ? -22.369 -4.107 12.649 1.00 91.50 88 PRO A N 1
ATOM 687 C CA . PRO A 1 88 ? -22.625 -3.583 11.302 1.00 91.50 88 PRO A CA 1
ATOM 688 C C . PRO A 1 88 ? -21.903 -2.267 10.971 1.00 91.50 88 PRO A C 1
ATOM 690 O O . PRO A 1 88 ? -21.840 -1.888 9.807 1.00 91.50 88 PRO A O 1
ATOM 693 N N . ARG A 1 89 ? -21.399 -1.548 11.984 1.00 93.31 89 ARG A N 1
ATOM 694 C CA . ARG A 1 89 ? -20.692 -0.265 11.841 1.00 93.31 89 ARG A CA 1
ATOM 695 C C . ARG A 1 89 ? -19.177 -0.404 11.996 1.00 93.31 89 ARG A C 1
ATOM 697 O O . ARG A 1 89 ? -18.483 0.604 12.118 1.00 93.31 89 ARG A O 1
ATOM 704 N N . ALA A 1 90 ? -18.660 -1.632 11.984 1.00 91.12 90 ALA A N 1
ATOM 705 C CA . ALA A 1 90 ? -17.224 -1.865 11.951 1.00 91.12 90 ALA A CA 1
ATOM 706 C C . ALA A 1 90 ? -16.610 -1.256 10.672 1.00 91.12 90 ALA A C 1
ATOM 708 O O . ALA A 1 90 ? -17.168 -1.428 9.582 1.00 91.12 90 ALA A O 1
ATOM 709 N N . PRO A 1 91 ? -15.478 -0.537 10.771 1.00 90.19 91 PRO A N 1
ATOM 710 C CA . PRO A 1 91 ? -14.847 0.077 9.614 1.00 90.19 91 PRO A CA 1
ATOM 711 C C . PRO A 1 91 ? -14.335 -1.002 8.657 1.00 90.19 91 PRO A C 1
ATOM 713 O O . PRO A 1 91 ? -13.654 -1.939 9.067 1.00 90.19 91 PRO A O 1
ATOM 716 N N . VAL A 1 92 ? -14.612 -0.832 7.361 1.00 90.75 92 VAL A N 1
ATOM 717 C CA . VAL A 1 92 ? -14.128 -1.744 6.307 1.00 90.75 92 VAL A CA 1
ATOM 718 C C . VAL A 1 92 ? -12.600 -1.785 6.277 1.00 90.75 92 VAL A C 1
ATOM 720 O O . VAL A 1 92 ? -12.010 -2.836 6.038 1.00 90.75 92 VAL A O 1
ATOM 723 N N . SER A 1 93 ? -11.970 -0.638 6.552 1.00 90.94 93 SER A N 1
ATOM 724 C CA . SER A 1 93 ? -10.523 -0.519 6.669 1.00 90.94 93 SER A CA 1
ATOM 725 C C . SER A 1 93 ? -10.115 -0.160 8.095 1.00 90.94 93 SER A C 1
ATOM 727 O O . SER A 1 93 ? -10.187 1.021 8.450 1.00 90.94 93 SER A O 1
ATOM 729 N N . PRO A 1 94 ? -9.650 -1.122 8.914 1.00 87.06 94 PRO A N 1
ATOM 730 C CA . PRO A 1 94 ? -9.129 -0.812 10.235 1.00 87.06 94 PRO A CA 1
ATOM 731 C C . PRO A 1 94 ? -7.852 0.044 10.153 1.00 87.06 94 PRO A C 1
ATOM 733 O O . PRO A 1 94 ? -7.149 0.045 9.130 1.00 87.06 94 PRO A O 1
ATOM 736 N N . PRO A 1 95 ? -7.511 0.762 11.238 1.00 87.75 95 PRO A N 1
ATOM 737 C CA . PRO A 1 95 ? -6.288 1.550 11.311 1.00 87.75 95 PRO A CA 1
ATOM 738 C C . PRO A 1 95 ? -5.047 0.734 10.922 1.00 87.75 95 PRO A C 1
ATOM 740 O O . PRO A 1 95 ? -4.867 -0.414 11.328 1.00 87.75 95 PRO A O 1
ATOM 743 N N . GLY A 1 96 ? -4.184 1.323 10.093 1.00 92.12 96 GLY A N 1
ATOM 744 C CA . GLY A 1 96 ? -2.951 0.686 9.621 1.00 92.12 96 GLY A CA 1
ATOM 745 C C . GLY A 1 96 ? -3.116 -0.301 8.458 1.00 92.12 96 GLY A C 1
ATOM 746 O O . GLY A 1 96 ? -2.105 -0.730 7.901 1.00 92.12 96 GLY A O 1
ATOM 747 N N . GLN A 1 97 ? -4.339 -0.634 8.022 1.00 93.88 97 GLN A N 1
ATOM 748 C CA . GLN A 1 97 ? -4.526 -1.521 6.865 1.00 93.88 97 GLN A CA 1
ATOM 749 C C . GLN A 1 97 ? -3.979 -0.909 5.565 1.00 93.88 97 GLN A C 1
ATOM 751 O O . GLN A 1 97 ? -3.351 -1.619 4.784 1.00 93.88 97 GLN A O 1
ATOM 756 N N . GLY A 1 98 ? -4.126 0.405 5.362 1.00 94.38 98 GLY A N 1
ATOM 757 C CA . GLY A 1 98 ? -3.604 1.091 4.172 1.00 94.38 98 GLY A CA 1
ATOM 758 C C . GLY A 1 98 ? -2.090 0.928 3.990 1.00 94.38 98 GLY A C 1
ATOM 759 O O . GLY A 1 98 ? -1.632 0.597 2.899 1.00 94.38 98 GLY A O 1
ATOM 760 N N . LEU A 1 99 ? -1.311 1.055 5.072 1.00 95.94 99 LEU A N 1
ATOM 761 C CA . LEU A 1 99 ? 0.138 0.822 5.032 1.00 95.94 99 LEU A CA 1
ATOM 762 C C . LEU A 1 99 ? 0.468 -0.644 4.734 1.00 95.94 99 LEU A C 1
ATOM 764 O O . LEU A 1 99 ? 1.346 -0.916 3.918 1.00 95.94 99 LEU A O 1
ATOM 768 N N . LYS A 1 100 ? -0.265 -1.593 5.332 1.00 96.00 100 LYS A N 1
A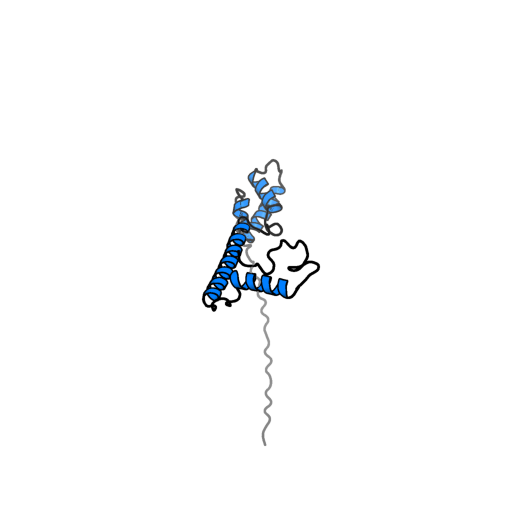TOM 769 C CA . LYS A 1 100 ? -0.094 -3.026 5.035 1.00 96.00 100 LYS A CA 1
ATOM 770 C C . LYS A 1 100 ? -0.326 -3.318 3.550 1.00 96.00 100 LYS A C 1
ATOM 772 O O . LYS A 1 100 ? 0.486 -4.005 2.940 1.00 96.00 100 LYS A O 1
ATOM 777 N N . ILE A 1 101 ? -1.392 -2.766 2.966 1.00 97.00 101 ILE A N 1
ATOM 778 C CA . ILE A 1 101 ? -1.721 -2.931 1.541 1.00 97.00 101 ILE A CA 1
ATOM 779 C C . ILE A 1 101 ? -0.636 -2.311 0.660 1.00 97.00 101 ILE A C 1
ATOM 781 O O . ILE A 1 101 ? -0.188 -2.948 -0.293 1.00 97.00 101 ILE A O 1
ATOM 785 N N . PHE A 1 102 ? -0.187 -1.098 0.985 1.00 97.56 102 PHE A N 1
ATOM 786 C CA . PHE A 1 102 ? 0.865 -0.412 0.238 1.00 97.56 102 PHE A CA 1
ATOM 787 C C . PHE A 1 102 ? 2.156 -1.237 0.179 1.00 97.56 102 PHE A C 1
ATOM 789 O O . PHE A 1 102 ? 2.678 -1.487 -0.910 1.00 97.56 102 PHE A O 1
ATOM 796 N N . PHE A 1 103 ? 2.648 -1.712 1.328 1.00 98.31 103 PHE A N 1
ATOM 797 C CA . PHE A 1 103 ? 3.875 -2.508 1.380 1.00 98.31 103 PHE A CA 1
ATOM 798 C C . PHE A 1 103 ? 3.710 -3.883 0.734 1.00 98.31 103 PHE A C 1
ATOM 800 O O . PHE A 1 103 ? 4.604 -4.313 0.010 1.00 98.31 103 PHE A O 1
ATOM 807 N N . ALA A 1 104 ? 2.569 -4.550 0.928 1.00 98.12 104 ALA A N 1
ATOM 808 C CA . ALA A 1 104 ? 2.290 -5.827 0.272 1.00 98.12 104 ALA A CA 1
ATOM 809 C C . ALA A 1 104 ? 2.287 -5.685 -1.259 1.00 98.12 104 ALA A C 1
ATOM 811 O O . ALA A 1 104 ? 2.933 -6.459 -1.962 1.00 98.12 104 ALA A O 1
ATOM 812 N N . THR A 1 105 ? 1.616 -4.654 -1.775 1.00 98.62 105 THR A N 1
ATOM 813 C CA . THR A 1 105 ? 1.523 -4.393 -3.219 1.00 98.62 105 THR A CA 1
ATOM 814 C C . THR A 1 105 ? 2.885 -4.018 -3.798 1.00 98.62 105 THR A C 1
ATOM 816 O O . THR A 1 105 ? 3.305 -4.575 -4.809 1.00 98.62 105 THR A O 1
ATOM 819 N N . SER A 1 106 ? 3.615 -3.126 -3.125 1.00 98.62 106 SER A N 1
ATOM 820 C CA . SER A 1 106 ? 4.970 -2.726 -3.525 1.00 98.62 106 SER A CA 1
ATOM 821 C C . SER A 1 106 ? 5.937 -3.911 -3.513 1.00 98.62 106 SER A C 1
ATOM 823 O O . SER A 1 106 ? 6.744 -4.057 -4.427 1.00 98.62 106 SER A O 1
ATOM 825 N N . GLY A 1 107 ? 5.815 -4.797 -2.520 1.00 98.62 107 GLY A N 1
ATOM 826 C CA . GLY A 1 107 ? 6.575 -6.041 -2.447 1.00 98.62 107 GLY A CA 1
ATOM 827 C C . GLY A 1 107 ? 6.315 -6.949 -3.648 1.00 98.62 107 GLY A C 1
ATOM 828 O O . GLY A 1 107 ? 7.266 -7.431 -4.256 1.00 98.62 107 GLY A O 1
ATOM 829 N N . LEU A 1 108 ? 5.053 -7.125 -4.052 1.00 98.69 108 LEU A N 1
ATOM 830 C CA . LEU A 1 108 ? 4.698 -7.928 -5.229 1.00 98.69 108 LEU A CA 1
ATOM 831 C C . LEU A 1 108 ? 5.228 -7.325 -6.535 1.00 98.69 108 LEU A C 1
ATOM 833 O O . LEU A 1 108 ? 5.739 -8.059 -7.379 1.00 98.69 108 LEU A O 1
ATOM 837 N N . ILE A 1 109 ? 5.167 -5.999 -6.687 1.00 98.81 109 ILE A N 1
ATOM 838 C CA . ILE A 1 109 ? 5.781 -5.299 -7.826 1.00 98.81 109 ILE A CA 1
ATOM 839 C C . ILE A 1 109 ? 7.2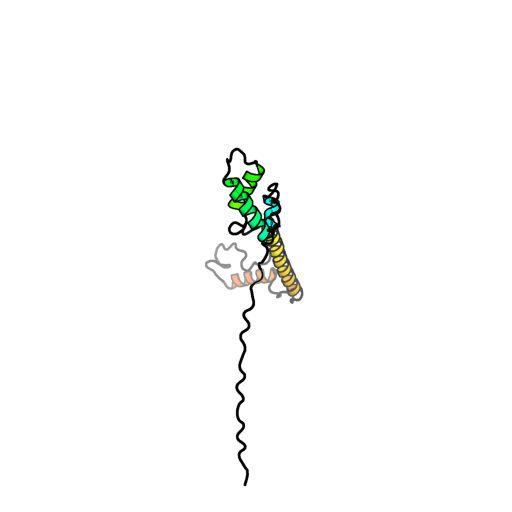99 -5.528 -7.832 1.00 98.81 109 ILE A C 1
ATOM 841 O O . ILE A 1 109 ? 7.874 -5.822 -8.879 1.00 98.81 109 ILE A O 1
ATOM 845 N N . GLY A 1 110 ? 7.942 -5.449 -6.664 1.00 98.69 110 GLY A N 1
ATOM 846 C CA . GLY A 1 110 ? 9.367 -5.734 -6.501 1.00 98.69 110 GLY A CA 1
ATOM 847 C C . GLY A 1 110 ? 9.729 -7.161 -6.913 1.00 98.69 110 GLY A C 1
ATOM 848 O O . GLY A 1 110 ? 10.653 -7.351 -7.700 1.00 98.69 110 GLY A O 1
ATOM 849 N N . VAL A 1 111 ? 8.962 -8.158 -6.460 1.00 98.75 111 VAL A N 1
ATOM 850 C CA . VAL A 1 111 ? 9.144 -9.563 -6.860 1.00 98.75 111 VAL A CA 1
ATOM 851 C C . VAL A 1 111 ? 8.979 -9.723 -8.370 1.00 98.75 111 VAL A C 1
ATOM 853 O O . VAL A 1 111 ? 9.833 -10.333 -9.007 1.00 98.75 111 VAL A O 1
ATOM 856 N N . ALA A 1 112 ? 7.943 -9.129 -8.967 1.00 98.69 112 ALA A N 1
ATOM 857 C CA . ALA A 1 112 ? 7.722 -9.196 -10.410 1.00 98.69 112 ALA A CA 1
ATOM 858 C C . ALA A 1 112 ? 8.893 -8.592 -11.203 1.00 98.69 112 ALA A C 1
ATOM 860 O O . ALA A 1 112 ? 9.366 -9.196 -12.168 1.00 98.69 112 ALA A O 1
ATOM 861 N N . ALA A 1 113 ? 9.406 -7.436 -10.770 1.00 98.62 113 ALA A N 1
ATOM 862 C CA . ALA A 1 113 ? 10.577 -6.808 -11.373 1.00 98.62 113 ALA A CA 1
ATOM 863 C C . ALA A 1 113 ? 11.826 -7.691 -11.230 1.00 98.62 113 ALA A C 1
ATOM 865 O O . ALA A 1 113 ? 12.535 -7.908 -12.212 1.00 98.62 113 ALA A O 1
ATOM 866 N N . MET A 1 114 ? 12.072 -8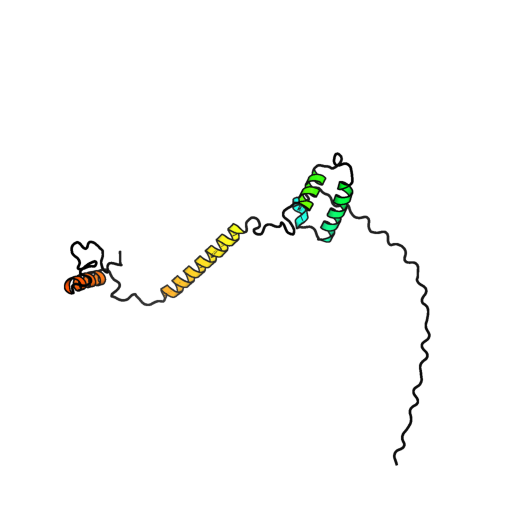.253 -10.043 1.00 98.56 114 MET A N 1
ATOM 867 C CA . MET A 1 114 ? 13.189 -9.173 -9.815 1.00 98.56 114 MET A CA 1
ATOM 868 C C . MET A 1 114 ? 13.105 -10.398 -10.724 1.00 98.56 114 MET A C 1
ATOM 870 O O . MET A 1 114 ? 14.096 -10.746 -11.361 1.00 98.56 114 MET A O 1
ATOM 874 N N . THR A 1 115 ? 11.932 -11.024 -10.838 1.00 98.50 115 THR A N 1
ATOM 875 C CA . THR A 1 115 ? 11.717 -12.159 -11.742 1.00 98.50 115 THR A CA 1
ATOM 876 C C . THR A 1 115 ? 11.965 -11.766 -13.195 1.00 98.50 115 THR A C 1
ATOM 878 O O . THR A 1 115 ? 12.667 -12.483 -13.906 1.00 98.50 115 THR A O 1
ATOM 881 N N . TYR A 1 116 ? 11.453 -10.615 -13.637 1.00 98.31 116 TYR A N 1
ATOM 882 C CA . TYR A 1 116 ? 11.681 -10.119 -14.993 1.00 98.31 116 TYR A CA 1
ATOM 883 C C . TYR A 1 116 ? 13.172 -9.918 -15.289 1.00 98.31 116 TYR A C 1
ATOM 885 O O . TYR A 1 116 ? 13.671 -10.434 -16.288 1.00 98.31 116 TYR A O 1
ATOM 893 N N . PHE A 1 117 ? 13.903 -9.216 -14.419 1.00 98.12 117 PHE A N 1
ATOM 894 C CA . PHE A 1 117 ? 15.332 -8.969 -14.623 1.00 98.12 117 PHE A CA 1
ATOM 895 C C . PHE A 1 117 ? 16.171 -10.244 -14.509 1.00 98.12 117 PHE A C 1
ATOM 897 O O . PHE A 1 117 ? 17.131 -10.397 -15.264 1.00 98.12 117 PHE A O 1
ATOM 904 N N . ALA A 1 118 ? 15.787 -11.176 -13.634 1.00 98.00 118 ALA A N 1
ATOM 905 C CA . ALA A 1 118 ? 16.425 -12.483 -13.536 1.00 98.00 118 ALA A CA 1
ATOM 906 C C . ALA A 1 118 ? 16.249 -13.293 -14.825 1.00 98.00 118 ALA A C 1
ATOM 908 O O . ALA A 1 118 ? 17.210 -13.872 -15.303 1.00 98.00 118 ALA A O 1
ATOM 909 N N . ILE A 1 119 ? 15.061 -13.306 -15.433 1.00 97.94 119 ILE A N 1
ATOM 910 C CA . ILE A 1 119 ? 14.856 -13.977 -16.727 1.00 97.94 119 ILE A CA 1
ATOM 911 C C . ILE A 1 119 ? 15.611 -13.233 -17.838 1.00 97.94 119 ILE A C 1
ATOM 913 O O . ILE A 1 119 ? 16.260 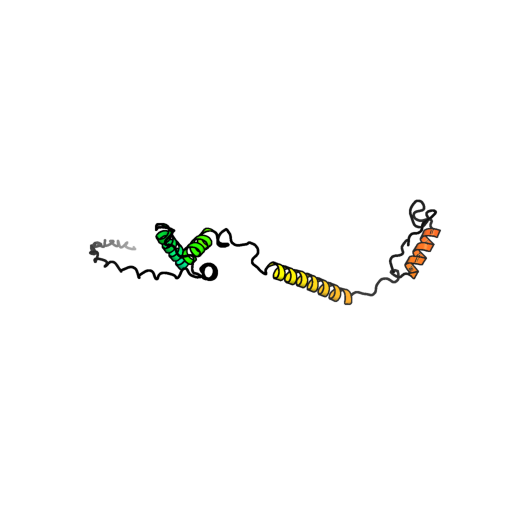-13.850 -18.683 1.00 97.94 119 ILE A O 1
ATOM 917 N N . ARG A 1 120 ? 15.563 -11.895 -17.833 1.00 96.38 120 ARG A N 1
ATOM 918 C CA . ARG A 1 120 ? 16.182 -11.057 -18.866 1.00 96.38 120 ARG A CA 1
ATOM 919 C C . ARG A 1 120 ? 17.707 -11.158 -18.888 1.00 96.38 120 ARG A C 1
ATOM 921 O O . ARG A 1 120 ? 18.281 -10.956 -19.961 1.00 96.38 120 ARG A O 1
ATOM 928 N N . SER A 1 121 ? 18.352 -11.464 -17.761 1.00 96.44 121 SER A N 1
ATOM 929 C CA . SER A 1 121 ? 19.811 -11.614 -17.680 1.00 96.44 121 SER A CA 1
ATOM 930 C C . SER A 1 121 ? 20.335 -12.844 -18.431 1.00 96.44 121 SER A C 1
ATOM 932 O O . SER A 1 121 ? 21.482 -12.832 -18.868 1.00 96.44 121 SER A O 1
ATOM 934 N N . PHE A 1 122 ? 19.497 -13.862 -18.653 1.00 96.81 122 PHE A N 1
ATOM 935 C CA . PHE A 1 122 ? 19.844 -15.054 -19.439 1.00 96.81 122 PHE A CA 1
ATOM 936 C C . PHE A 1 122 ? 19.550 -14.915 -20.941 1.00 96.81 122 PHE A C 1
ATOM 938 O O . PHE A 1 122 ? 19.792 -15.848 -21.706 1.00 96.81 122 PHE A O 1
ATOM 945 N N . ALA A 1 123 ? 19.004 -13.782 -21.390 1.00 95.62 123 ALA A N 1
ATOM 946 C CA . ALA A 1 123 ? 18.649 -13.592 -22.792 1.00 95.62 123 ALA A CA 1
ATOM 947 C C . ALA A 1 123 ? 19.879 -13.253 -23.664 1.00 95.62 123 ALA A C 1
ATOM 949 O O . ALA A 1 123 ? 20.816 -12.607 -23.188 1.00 95.62 123 ALA A O 1
ATOM 950 N N . PRO A 1 124 ? 19.873 -13.647 -24.953 1.00 95.12 124 PRO A N 1
ATOM 951 C CA . PRO A 1 124 ? 20.970 -13.373 -25.877 1.00 95.12 124 PRO A CA 1
ATOM 952 C C . PRO A 1 124 ? 21.209 -11.864 -26.077 1.00 95.12 124 PRO A C 1
ATOM 954 O O . PRO A 1 124 ? 20.327 -11.042 -25.782 1.00 95.12 124 PRO A O 1
ATOM 957 N N . PRO A 1 125 ? 22.393 -11.481 -26.595 1.00 93.12 125 PRO A N 1
ATOM 958 C CA . PRO A 1 125 ? 22.683 -10.090 -26.913 1.00 93.12 125 PRO A CA 1
ATOM 959 C C . PRO A 1 125 ? 21.677 -9.535 -27.936 1.00 93.12 125 PRO A C 1
ATOM 961 O O . PRO A 1 125 ? 21.141 -10.289 -28.755 1.00 93.12 125 PRO A O 1
ATOM 964 N N . PRO A 1 126 ? 21.410 -8.218 -27.903 1.00 91.19 126 PRO A N 1
ATOM 965 C CA . PRO A 1 126 ? 20.501 -7.590 -28.852 1.00 91.19 126 PRO A CA 1
ATOM 966 C C . PRO A 1 126 ? 21.008 -7.737 -30.302 1.00 91.19 126 PRO A C 1
ATOM 968 O O . PRO A 1 126 ? 22.216 -7.858 -30.528 1.00 91.19 126 PRO A O 1
ATOM 971 N N . PRO A 1 127 ? 20.105 -7.708 -31.302 1.00 93.06 127 PRO A N 1
ATOM 972 C CA . PRO A 1 127 ? 20.480 -7.676 -32.711 1.00 93.06 127 PRO A CA 1
ATOM 973 C C . PRO A 1 127 ? 21.468 -6.551 -33.021 1.00 93.06 127 PRO A C 1
ATOM 975 O O . PRO A 1 127 ? 21.349 -5.446 -32.495 1.00 93.06 127 PRO A O 1
ATOM 978 N N . LYS A 1 128 ? 22.389 -6.801 -33.958 1.00 92.44 128 LYS A N 1
ATOM 979 C CA . LYS A 1 128 ? 23.383 -5.810 -34.411 1.00 92.44 128 LYS A CA 1
ATOM 980 C C . LYS A 1 128 ? 22.758 -4.538 -34.997 1.00 92.44 128 LYS A C 1
ATOM 982 O O . LYS A 1 128 ? 23.431 -3.524 -35.078 1.00 92.44 128 LYS A O 1
ATOM 987 N N . THR A 1 129 ? 21.493 -4.601 -35.405 1.00 93.88 129 THR A N 1
ATOM 988 C CA . THR A 1 129 ? 20.741 -3.478 -35.976 1.00 93.88 129 THR A CA 1
ATOM 989 C C . THR A 1 129 ? 20.152 -2.541 -34.921 1.00 93.88 129 THR A C 1
ATOM 991 O O . THR A 1 129 ? 19.637 -1.489 -35.277 1.00 93.88 129 THR A O 1
ATOM 994 N N . LEU A 1 130 ? 20.181 -2.918 -33.636 1.00 92.06 130 LEU A N 1
ATOM 995 C CA . LEU A 1 130 ? 19.746 -2.068 -32.526 1.00 92.06 130 LEU A CA 1
ATOM 996 C C . LEU A 1 130 ? 20.932 -1.273 -31.974 1.00 92.06 130 LEU A C 1
ATOM 998 O O . LEU A 1 130 ? 21.321 -1.427 -30.816 1.00 92.06 130 LEU A O 1
ATOM 1002 N N . ASN A 1 131 ? 21.535 -0.452 -32.828 1.00 93.44 131 ASN A N 1
ATOM 1003 C CA . ASN A 1 131 ? 22.567 0.500 -32.446 1.00 93.44 131 ASN A CA 1
ATOM 1004 C C . ASN A 1 131 ? 22.399 1.813 -33.226 1.00 93.44 131 ASN A C 1
ATOM 1006 O O . ASN A 1 131 ? 21.749 1.862 -34.270 1.00 93.44 131 ASN A O 1
ATOM 1010 N N . ARG A 1 132 ? 23.004 2.881 -32.701 1.00 93.44 132 ARG A N 1
ATOM 1011 C CA . ARG A 1 132 ? 22.891 4.240 -33.246 1.00 93.44 132 ARG A CA 1
ATOM 1012 C C . ARG A 1 132 ? 23.361 4.330 -34.705 1.00 93.44 132 ARG A C 1
ATOM 1014 O O . ARG A 1 132 ? 22.676 4.927 -35.524 1.00 93.44 132 ARG A O 1
ATOM 1021 N N . GLU A 1 133 ? 24.496 3.710 -35.020 1.00 93.94 133 GLU A N 1
ATOM 1022 C CA . GLU A 1 133 ? 25.100 3.715 -36.361 1.00 93.94 133 GLU A CA 1
ATOM 1023 C C . GLU A 1 133 ? 24.160 3.108 -37.413 1.00 93.94 133 GLU A C 1
ATOM 1025 O O . GLU A 1 133 ? 23.910 3.704 -38.458 1.00 93.94 133 GLU A O 1
ATOM 1030 N N . TRP A 1 134 ? 23.579 1.942 -37.125 1.00 95.19 134 TRP A N 1
ATOM 1031 C CA . TRP A 1 134 ? 22.666 1.267 -38.041 1.00 95.19 134 TRP A CA 1
ATOM 1032 C C . TRP A 1 134 ? 21.358 2.041 -38.214 1.00 95.19 134 TRP A C 1
ATOM 1034 O O . TRP A 1 134 ? 20.800 2.087 -39.312 1.00 95.19 134 TRP A O 1
ATOM 1044 N N . GLU A 1 135 ? 20.857 2.658 -37.143 1.00 94.88 135 GLU A N 1
ATOM 1045 C CA . GLU A 1 135 ? 19.667 3.514 -37.179 1.00 94.88 135 GLU A CA 1
ATOM 1046 C C . GLU A 1 135 ? 19.897 4.769 -38.043 1.00 94.88 135 GLU A C 1
ATOM 1048 O O . GLU A 1 135 ? 19.018 5.158 -38.815 1.00 94.88 135 GLU A O 1
ATOM 1053 N N . GLU A 1 136 ? 21.088 5.369 -37.981 1.00 94.56 136 GLU A N 1
ATOM 1054 C CA . GLU A 1 136 ? 21.489 6.501 -38.828 1.00 94.56 136 GLU A CA 1
ATOM 1055 C C . GLU A 1 136 ? 21.679 6.098 -40.291 1.00 94.56 136 GLU A C 1
ATOM 1057 O O . GLU A 1 136 ? 21.104 6.730 -41.176 1.00 94.56 136 GLU A O 1
ATOM 1062 N N . ALA A 1 137 ? 22.363 4.986 -40.561 1.00 95.44 137 ALA A N 1
ATOM 1063 C CA . ALA A 1 137 ? 22.477 4.448 -41.916 1.00 95.44 137 ALA A CA 1
ATOM 1064 C C . ALA A 1 137 ? 21.098 4.082 -42.508 1.00 95.44 137 ALA A C 1
ATOM 1066 O O . ALA A 1 137 ? 20.836 4.256 -43.700 1.00 95.44 137 ALA A O 1
ATOM 1067 N N . SER A 1 138 ? 20.168 3.613 -41.669 1.00 95.50 138 SER A N 1
ATOM 1068 C CA . SER A 1 138 ? 18.781 3.354 -42.076 1.00 95.50 138 SER A CA 1
ATOM 1069 C C . SER A 1 138 ? 18.044 4.647 -42.431 1.00 95.50 138 SER A C 1
ATOM 1071 O O . SER A 1 138 ? 17.247 4.661 -43.371 1.00 95.50 138 SER A O 1
ATOM 1073 N N . ASN A 1 139 ? 18.323 5.741 -41.719 1.00 94.94 139 ASN A N 1
ATOM 1074 C CA . ASN A 1 139 ? 17.802 7.064 -42.049 1.00 94.94 139 ASN A CA 1
ATOM 1075 C C . ASN A 1 139 ? 18.332 7.573 -43.394 1.00 94.94 139 ASN A C 1
ATOM 1077 O O . ASN A 1 139 ? 17.550 8.092 -44.189 1.00 94.94 139 ASN A O 1
ATOM 1081 N N . GLU A 1 140 ? 19.632 7.427 -43.655 1.00 95.06 140 GLU A N 1
ATOM 1082 C CA . GLU A 1 140 ? 20.253 7.818 -44.927 1.00 95.06 140 GLU A CA 1
ATOM 1083 C C . GLU A 1 140 ? 19.616 7.066 -46.095 1.00 95.06 140 GLU A C 1
ATOM 1085 O O . GLU A 1 140 ? 19.051 7.687 -46.998 1.00 95.06 140 GLU A O 1
ATOM 1090 N N . ARG A 1 141 ? 19.557 5.732 -46.003 1.00 95.88 141 ARG A N 1
ATOM 1091 C CA . ARG A 1 141 ? 18.899 4.890 -47.011 1.00 95.88 141 ARG A CA 1
ATOM 1092 C C . ARG A 1 141 ? 17.434 5.268 -47.224 1.00 95.88 141 ARG A C 1
ATOM 1094 O O . ARG A 1 141 ? 16.927 5.211 -48.342 1.00 95.88 141 ARG A O 1
ATOM 1101 N N . ALA A 1 142 ? 16.720 5.641 -46.168 1.00 94.94 142 ALA A N 1
ATOM 1102 C CA . ALA A 1 142 ? 15.325 6.040 -46.285 1.00 94.94 142 ALA A CA 1
ATOM 1103 C C . ALA A 1 142 ? 15.134 7.383 -46.990 1.00 94.94 142 ALA A C 1
ATOM 1105 O O . ALA A 1 142 ? 14.150 7.538 -47.714 1.00 94.94 142 ALA A O 1
ATOM 1106 N N . ARG A 1 143 ? 16.072 8.321 -46.820 1.00 93.25 143 ARG A N 1
ATOM 1107 C CA . ARG A 1 143 ? 16.101 9.580 -47.576 1.00 93.25 143 ARG A CA 1
ATOM 1108 C C . ARG A 1 143 ? 16.432 9.326 -49.045 1.00 93.25 143 ARG A C 1
ATOM 1110 O O . ARG A 1 143 ? 15.751 9.866 -49.912 1.00 93.25 143 ARG A O 1
ATOM 1117 N N . GLU A 1 144 ? 17.400 8.451 -49.329 1.00 95.38 144 GLU A N 1
ATOM 1118 C CA . GLU A 1 144 ? 17.735 8.020 -50.697 1.00 95.38 144 GLU A CA 1
ATOM 1119 C C . GLU A 1 144 ? 16.529 7.386 -51.404 1.00 95.38 144 GLU A C 1
ATOM 1121 O O . GLU A 1 144 ? 16.204 7.733 -52.539 1.00 95.38 144 GLU A O 1
ATOM 1126 N N . ALA A 1 145 ? 15.814 6.504 -50.703 1.00 96.62 145 ALA A N 1
ATOM 1127 C CA . ALA A 1 145 ? 14.617 5.835 -51.204 1.00 96.62 145 ALA A CA 1
ATOM 1128 C C . ALA A 1 145 ? 13.342 6.703 -51.150 1.00 96.62 145 ALA A C 1
ATOM 1130 O O . ALA A 1 145 ? 12.265 6.220 -51.501 1.00 96.62 145 ALA A O 1
ATOM 1131 N N . LYS A 1 146 ? 13.438 7.970 -50.717 1.00 94.25 146 LYS A N 1
ATOM 1132 C CA . LYS A 1 146 ? 12.316 8.917 -50.575 1.00 94.25 146 LYS A CA 1
ATOM 1133 C C . LYS A 1 146 ? 11.147 8.362 -49.754 1.00 94.25 146 LYS A C 1
ATOM 1135 O O . LYS A 1 146 ? 9.981 8.582 -50.085 1.00 94.25 146 LYS A O 1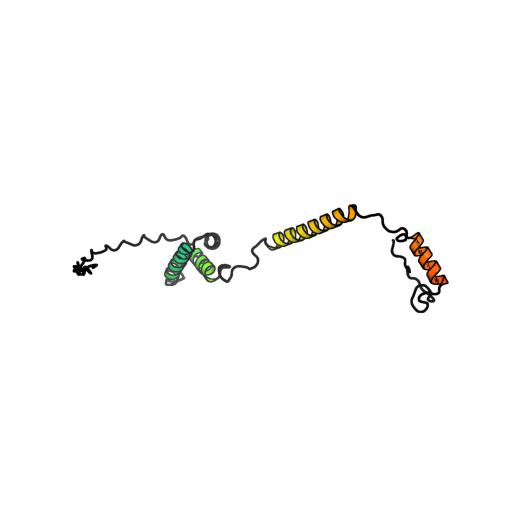
ATOM 1140 N N . LEU A 1 147 ? 11.441 7.641 -48.673 1.00 95.06 147 LEU A N 1
ATOM 1141 C CA . LEU A 1 147 ? 10.413 7.107 -47.783 1.00 95.06 147 LEU A CA 1
ATOM 1142 C C . LEU A 1 147 ? 9.681 8.248 -47.068 1.00 95.06 147 LEU A C 1
ATOM 1144 O O . LEU A 1 147 ? 10.308 9.143 -46.498 1.00 95.06 147 LEU A O 1
ATOM 1148 N N . ASN A 1 148 ? 8.349 8.182 -47.061 1.00 92.75 148 ASN A N 1
ATOM 1149 C CA . ASN A 1 148 ? 7.455 9.161 -46.435 1.00 92.75 148 ASN A CA 1
ATOM 1150 C C . ASN A 1 148 ? 7.775 10.629 -46.811 1.00 92.75 148 ASN A C 1
ATOM 1152 O O . ASN A 1 148 ? 8.118 11.424 -45.936 1.00 9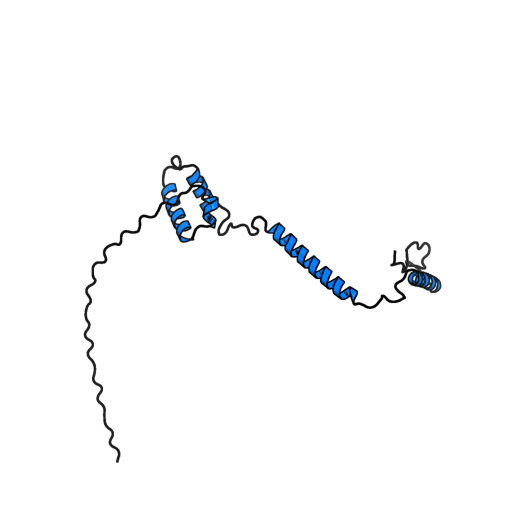2.75 148 ASN A O 1
ATOM 1156 N N . PRO A 1 149 ? 7.646 11.019 -48.092 1.00 93.94 149 PRO A N 1
ATOM 1157 C CA . PRO A 1 149 ? 8.080 12.331 -48.582 1.00 93.94 149 PRO A CA 1
ATOM 1158 C C . PRO A 1 149 ? 7.142 13.494 -48.219 1.00 93.94 149 PRO A C 1
ATOM 1160 O O . PRO A 1 149 ? 7.503 14.644 -48.426 1.00 93.94 149 PRO A O 1
ATOM 1163 N N . ILE A 1 150 ? 5.942 13.229 -47.691 1.00 91.94 150 ILE A N 1
ATOM 1164 C CA . ILE A 1 150 ? 4.967 14.285 -47.350 1.00 91.94 150 ILE A CA 1
ATOM 1165 C C . ILE A 1 150 ? 5.111 14.725 -45.886 1.00 91.94 150 ILE A C 1
ATOM 1167 O O . ILE A 1 150 ? 5.050 15.912 -45.592 1.00 91.94 150 ILE A O 1
ATOM 1171 N N . THR A 1 151 ? 5.310 13.780 -44.964 1.00 91.06 151 THR A N 1
ATOM 1172 C CA . THR A 1 151 ? 5.297 14.044 -43.510 1.00 91.06 151 THR A CA 1
ATOM 1173 C C . THR A 1 151 ? 6.460 13.416 -42.745 1.00 91.06 151 THR A C 1
ATOM 1175 O O . THR A 1 151 ? 6.577 13.607 -41.535 1.00 91.06 151 THR A O 1
ATOM 1178 N N . GLY A 1 152 ? 7.279 12.601 -43.409 1.00 91.50 152 GLY A N 1
ATOM 1179 C CA . GLY A 1 152 ? 8.287 11.777 -42.759 1.00 91.50 152 GLY A CA 1
ATOM 1180 C C . GLY A 1 152 ? 9.705 12.190 -43.106 1.00 91.50 152 GLY A C 1
ATOM 1181 O O . GLY A 1 152 ? 9.984 13.317 -43.485 1.00 91.50 152 GLY A O 1
ATOM 1182 N N . ILE A 1 153 ? 10.624 11.242 -42.964 1.00 93.75 153 ILE A N 1
ATOM 1183 C CA . ILE A 1 153 ? 12.063 11.506 -42.999 1.00 93.75 153 ILE A CA 1
ATOM 1184 C C . ILE A 1 153 ? 12.568 12.177 -44.287 1.00 93.75 153 ILE A C 1
ATOM 1186 O O . ILE A 1 153 ? 13.591 12.862 -44.261 1.00 93.75 153 ILE A O 1
ATOM 1190 N N . SER A 1 154 ? 11.846 11.997 -45.393 1.00 93.75 154 SER A N 1
ATOM 1191 C CA . SER A 1 154 ? 12.184 12.579 -46.694 1.00 93.75 154 SER A CA 1
ATOM 1192 C C . SER A 1 154 ? 11.380 13.837 -47.028 1.00 93.75 154 SER A C 1
ATOM 1194 O O . SER A 1 154 ? 11.490 14.323 -48.151 1.00 93.75 154 SER A O 1
ATOM 1196 N N . SER A 1 155 ? 10.544 14.344 -46.115 1.00 94.25 155 SER A N 1
ATOM 1197 C CA . SER A 1 155 ? 9.761 15.553 -46.362 1.00 94.25 155 SER A CA 1
ATOM 1198 C C . SER A 1 155 ? 10.607 16.814 -46.250 1.00 94.25 155 SER A C 1
ATOM 1200 O O . SER A 1 155 ? 11.582 16.884 -45.496 1.00 94.25 155 SER A O 1
ATOM 1202 N N . GLU A 1 156 ? 10.204 17.841 -46.991 1.00 90.38 156 GLU A N 1
ATOM 1203 C CA . GLU A 1 156 ? 10.825 19.157 -46.912 1.00 90.38 156 GLU A CA 1
ATOM 1204 C C . GLU A 1 156 ? 10.688 19.717 -45.486 1.00 90.38 156 GLU A C 1
ATOM 1206 O O . GLU A 1 156 ? 9.627 19.630 -44.866 1.00 90.38 156 GLU A O 1
ATOM 1211 N N . GLY A 1 157 ? 11.788 20.220 -44.921 1.00 88.25 157 GLY A N 1
ATOM 1212 C CA . GLY A 1 157 ? 11.813 20.754 -43.555 1.00 88.25 157 GLY A CA 1
ATOM 1213 C C . GLY A 1 157 ? 11.761 19.716 -42.422 1.00 88.25 157 GLY A C 1
ATOM 1214 O O . GLY A 1 157 ? 11.588 20.105 -41.267 1.00 88.25 157 GLY A O 1
ATOM 1215 N N . TYR A 1 158 ? 11.922 18.413 -42.695 1.00 90.19 158 TYR A N 1
ATOM 1216 C CA . TYR A 1 158 ? 11.919 17.391 -41.640 1.00 90.19 158 TYR A CA 1
ATOM 1217 C C . TYR A 1 158 ? 13.095 17.553 -40.654 1.00 90.19 158 TYR A C 1
ATOM 1219 O O . TYR A 1 158 ? 14.259 17.388 -41.024 1.00 90.19 158 TYR A O 1
ATOM 1227 N N . SER A 1 159 ? 12.782 17.803 -39.377 1.00 87.38 159 SER A N 1
ATOM 1228 C CA . SER A 1 159 ? 13.747 18.017 -38.279 1.00 87.38 159 SER A CA 1
ATOM 1229 C C . SER A 1 159 ? 13.730 16.928 -37.192 1.00 87.38 159 SER A C 1
ATOM 1231 O O . SER A 1 159 ? 14.386 17.056 -36.158 1.00 87.38 159 SER A O 1
ATOM 1233 N N . GLY A 1 160 ? 12.975 15.844 -37.400 1.00 90.25 160 GLY A N 1
ATOM 1234 C CA . GLY A 1 160 ? 12.872 14.736 -36.448 1.00 90.25 160 GLY A CA 1
ATOM 1235 C C . GLY A 1 160 ? 14.075 13.785 -36.468 1.00 90.25 160 GLY A C 1
ATOM 1236 O O . GLY A 1 160 ? 14.917 13.814 -37.364 1.00 90.25 160 GLY A O 1
ATOM 1237 N N . LYS A 1 161 ? 14.135 12.880 -35.483 1.00 90.69 161 LYS A N 1
ATOM 1238 C CA . LYS A 1 161 ? 15.219 11.886 -35.355 1.00 90.69 161 LYS A CA 1
ATOM 1239 C C . LYS A 1 161 ? 15.121 10.713 -36.348 1.00 90.69 161 LYS A C 1
ATOM 1241 O O . LYS A 1 161 ? 16.037 9.897 -36.403 1.00 90.69 161 LYS A O 1
ATOM 1246 N N . GLY A 1 162 ? 14.043 10.598 -37.126 1.00 92.00 162 GLY A N 1
ATOM 1247 C CA . GLY A 1 162 ? 13.810 9.448 -38.007 1.00 92.00 162 GLY A CA 1
ATOM 1248 C C . GLY A 1 162 ? 13.675 8.141 -37.217 1.00 92.00 162 GLY A C 1
ATOM 1249 O O . GLY A 1 162 ? 12.991 8.103 -36.197 1.00 92.00 162 GLY A O 1
ATOM 1250 N N . PHE A 1 163 ? 14.374 7.094 -37.655 1.00 92.75 163 PHE A N 1
ATOM 1251 C CA . PHE A 1 163 ? 14.498 5.788 -36.983 1.00 92.75 163 PHE A CA 1
ATOM 1252 C C . PHE A 1 163 ? 15.467 5.790 -35.781 1.00 92.75 163 PHE A C 1
ATOM 1254 O O . PHE A 1 163 ? 15.683 4.773 -35.136 1.00 92.75 163 PHE A O 1
ATOM 1261 N N . VAL A 1 164 ? 15.974 6.980 -35.463 1.00 93.19 164 VAL A N 1
ATOM 1262 C CA . VAL A 1 164 ? 16.619 7.487 -34.247 1.00 93.19 164 VAL A CA 1
ATOM 1263 C C . VAL A 1 164 ? 16.103 7.037 -32.872 1.00 93.19 164 VAL A C 1
ATOM 1265 O O . VAL A 1 164 ? 15.601 7.925 -32.180 1.00 93.19 164 VAL A O 1
ATOM 1268 N N . THR A 1 165 ? 16.193 5.771 -32.432 1.00 90.50 165 THR A N 1
ATOM 1269 C CA . THR A 1 165 ? 15.668 5.384 -31.099 1.00 90.50 165 THR A CA 1
ATOM 1270 C C . THR A 1 165 ? 16.687 5.417 -29.962 1.00 90.50 165 THR A C 1
ATOM 1272 O O . THR A 1 165 ? 16.332 5.822 -28.850 1.00 90.50 165 THR A O 1
ATOM 1275 N N . ASN A 1 166 ? 17.953 5.073 -30.214 1.00 86.31 166 ASN A N 1
ATOM 1276 C CA . ASN A 1 166 ? 18.979 5.113 -29.173 1.00 86.31 166 ASN A CA 1
ATOM 1277 C C . ASN A 1 166 ? 19.409 6.563 -28.860 1.00 86.31 166 ASN A C 1
ATOM 1279 O O . ASN A 1 166 ? 19.589 7.393 -29.764 1.00 86.31 166 ASN A O 1
ATOM 1283 N N . LYS A 1 167 ? 19.510 6.875 -27.558 1.00 73.25 167 LYS A N 1
ATOM 1284 C CA . LYS A 1 167 ? 19.959 8.178 -27.039 1.00 73.25 167 LYS A CA 1
ATOM 1285 C C . LYS A 1 167 ? 21.473 8.291 -27.036 1.00 73.25 167 LYS A C 1
ATOM 1287 O O . LYS A 1 167 ? 22.124 7.287 -26.681 1.00 73.25 167 LYS A O 1
#

Radius of gyration: 43.89 Å; chains: 1; bounding box: 72×107×95 Å